Protein AF-A0A965T2B6-F1 (afdb_monomer_lite)

Foldseek 3Di:
DVVVVVVVVQVVCCVVPVQWPDWDWDDDPDGDIDIDTDGADFAAWEDEPNFIFGAHLQLDTRGDDPVCVPDPVHQQGAYEYDDCRSNCVNVVVVLCVVDVVVNSQWRYWYCPPVAWIWTAGPLQEIETAASPPRSVLSVVCVVCVVVVVVPSQWNYWYSRDDPDIDTDGDDPVVVVVVVVVD

pLDDT: mean 90.04, std 10.7, range [40.22, 98.56]

Structure (mmCIF, N/CA/C/O backbone):
data_AF-A0A965T2B6-F1
#
_entry.id   AF-A0A965T2B6-F1
#
loop_
_atom_site.group_PDB
_atom_site.id
_atom_site.type_symbol
_atom_site.label_atom_id
_atom_site.label_alt_id
_atom_site.label_comp_id
_atom_site.label_asym_id
_atom_site.label_entity_id
_atom_site.label_seq_id
_atom_site.pdbx_PDB_ins_code
_atom_site.Cartn_x
_atom_site.Cartn_y
_atom_site.Cartn_z
_atom_site.occupancy
_atom_site.B_iso_or_equiv
_atom_site.auth_seq_id
_atom_site.auth_comp_id
_atom_site.auth_asym_id
_atom_site.auth_atom_id
_atom_site.pdbx_PDB_model_num
ATOM 1 N N . GLU A 1 1 ? 20.726 5.515 -39.631 1.00 68.94 1 GLU A N 1
ATOM 2 C CA . GLU A 1 1 ? 20.355 4.085 -39.602 1.00 68.94 1 GLU A CA 1
ATOM 3 C C . GLU A 1 1 ? 20.656 3.437 -38.248 1.00 68.94 1 GLU A C 1
ATOM 5 O O . GLU A 1 1 ? 19.710 3.162 -37.530 1.00 68.94 1 GLU A O 1
ATOM 10 N N . PHE A 1 2 ? 21.922 3.337 -37.811 1.00 74.62 2 PHE A N 1
ATOM 11 C CA . PHE A 1 2 ? 22.303 2.710 -36.526 1.00 74.62 2 PHE A CA 1
ATOM 12 C C . PHE A 1 2 ? 21.542 3.231 -35.287 1.00 74.62 2 PHE A C 1
ATOM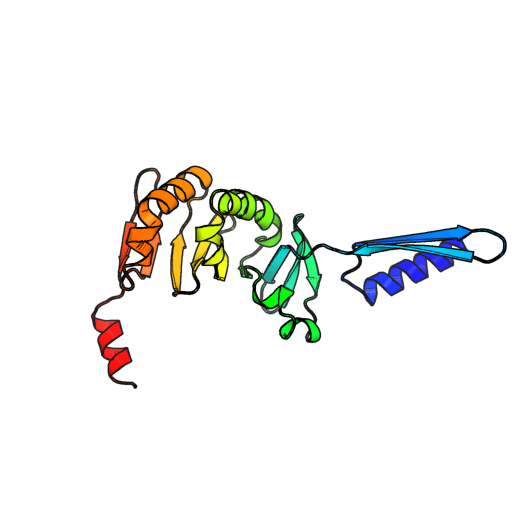 14 O O . PHE A 1 2 ? 20.913 2.445 -34.590 1.00 74.62 2 PHE A O 1
ATOM 21 N N . ILE A 1 3 ? 21.527 4.550 -35.038 1.00 74.44 3 ILE A N 1
ATOM 22 C CA . ILE A 1 3 ? 20.830 5.137 -33.869 1.00 74.44 3 ILE A CA 1
ATOM 23 C C . ILE A 1 3 ? 19.320 4.843 -33.901 1.00 74.44 3 ILE A C 1
ATOM 25 O O . ILE A 1 3 ? 18.720 4.560 -32.868 1.00 74.44 3 ILE A O 1
ATOM 29 N N . SER A 1 4 ? 18.711 4.869 -35.091 1.00 77.81 4 SER A N 1
ATOM 30 C CA . SER A 1 4 ? 17.287 4.558 -35.259 1.00 77.81 4 SER A CA 1
ATOM 31 C C . SER A 1 4 ? 17.002 3.084 -34.972 1.00 77.81 4 SER A C 1
ATOM 33 O O . SER A 1 4 ? 16.017 2.778 -34.310 1.00 77.81 4 SER A O 1
ATOM 35 N N . ASN A 1 5 ? 17.880 2.183 -35.421 1.00 86.50 5 ASN A N 1
ATOM 36 C CA . ASN A 1 5 ? 17.748 0.747 -35.181 1.00 86.50 5 ASN A CA 1
ATOM 37 C C . ASN A 1 5 ? 17.912 0.414 -33.690 1.00 86.50 5 ASN A C 1
ATOM 39 O O . ASN A 1 5 ? 17.144 -0.381 -33.160 1.00 86.50 5 ASN A O 1
ATOM 43 N N . ILE A 1 6 ? 18.857 1.063 -32.997 1.00 86.94 6 ILE A N 1
ATOM 44 C CA . ILE A 1 6 ? 19.045 0.908 -31.546 1.00 86.94 6 ILE A CA 1
ATOM 45 C C . ILE A 1 6 ? 17.832 1.407 -30.766 1.00 86.94 6 ILE A C 1
ATOM 47 O O . ILE A 1 6 ? 17.384 0.733 -29.844 1.00 86.94 6 ILE A O 1
ATOM 51 N N . LYS A 1 7 ? 17.273 2.563 -31.139 1.00 87.50 7 LYS A N 1
ATOM 52 C CA . LYS A 1 7 ? 16.068 3.076 -30.485 1.00 87.50 7 LYS A CA 1
ATOM 53 C C . LYS A 1 7 ? 14.896 2.100 -30.633 1.00 87.50 7 LYS A C 1
ATOM 55 O O . LYS A 1 7 ? 14.273 1.766 -29.633 1.00 87.50 7 LYS A O 1
ATOM 60 N N . ASN A 1 8 ? 14.657 1.596 -31.845 1.00 89.81 8 ASN A N 1
ATOM 61 C CA . ASN A 1 8 ? 13.603 0.610 -32.091 1.00 89.81 8 ASN A CA 1
ATOM 62 C C . ASN A 1 8 ? 13.816 -0.669 -31.265 1.00 89.81 8 ASN A C 1
ATOM 64 O O . ASN A 1 8 ? 12.873 -1.170 -30.665 1.00 89.81 8 ASN A O 1
ATOM 68 N N . LEU A 1 9 ? 15.058 -1.160 -31.177 1.00 88.69 9 LEU A N 1
ATOM 69 C CA . LEU A 1 9 ? 15.401 -2.318 -30.349 1.00 88.69 9 LEU A CA 1
ATOM 70 C C . LEU A 1 9 ? 15.100 -2.073 -28.863 1.00 88.69 9 LEU A C 1
ATOM 72 O O . LEU A 1 9 ? 14.521 -2.935 -28.208 1.00 88.69 9 LEU A O 1
ATOM 76 N N . ILE A 1 10 ? 15.469 -0.903 -28.333 1.00 89.62 10 ILE A N 1
ATOM 77 C CA . ILE A 1 10 ? 15.178 -0.525 -26.943 1.00 89.62 10 ILE A CA 1
ATOM 78 C C . ILE A 1 10 ? 13.665 -0.495 -26.700 1.00 89.62 10 ILE A C 1
ATOM 80 O O . ILE A 1 10 ? 13.201 -1.052 -25.704 1.00 89.62 10 ILE A O 1
ATOM 84 N N . ASP A 1 11 ? 12.895 0.108 -27.607 1.00 89.00 11 ASP A N 1
ATOM 85 C CA . ASP A 1 11 ? 11.437 0.189 -27.491 1.00 89.00 11 ASP A CA 1
ATOM 86 C C . ASP A 1 11 ? 10.797 -1.216 -27.522 1.00 89.00 11 ASP A C 1
ATOM 88 O O . ASP A 1 11 ? 9.946 -1.531 -26.688 1.00 89.00 11 ASP A O 1
ATOM 92 N N . GLU A 1 12 ? 11.257 -2.107 -28.406 1.00 90.00 12 GLU A N 1
ATOM 93 C CA . GLU A 1 12 ? 10.813 -3.507 -28.447 1.00 90.00 12 GLU A CA 1
ATOM 94 C C . GLU A 1 12 ? 11.160 -4.282 -27.168 1.00 90.00 12 GLU A C 1
ATOM 96 O O . GLU A 1 12 ? 10.339 -5.058 -26.669 1.00 90.00 12 GLU A O 1
ATOM 101 N N . MET A 1 13 ? 12.365 -4.083 -26.623 1.00 88.44 13 MET A N 1
ATOM 102 C CA . MET A 1 13 ? 12.786 -4.718 -25.374 1.00 88.44 13 MET A CA 1
ATOM 103 C C . MET A 1 13 ? 11.925 -4.258 -24.201 1.00 88.44 13 MET A C 1
ATOM 105 O O . MET A 1 13 ? 11.479 -5.104 -23.434 1.00 88.44 13 MET A O 1
ATOM 109 N N . LYS A 1 14 ? 11.620 -2.960 -24.093 1.00 86.00 14 LYS A N 1
ATOM 110 C CA . LYS A 1 14 ? 10.749 -2.425 -23.032 1.00 86.00 14 LYS A CA 1
ATOM 111 C C . LYS A 1 14 ? 9.328 -2.981 -23.088 1.00 86.00 14 LYS A C 1
ATOM 113 O O . LYS A 1 14 ? 8.713 -3.193 -22.049 1.00 86.00 14 LYS A O 1
ATOM 118 N N . ILE A 1 15 ? 8.810 -3.254 -24.287 1.00 85.31 15 ILE A N 1
ATOM 119 C CA . ILE A 1 15 ? 7.495 -3.890 -24.455 1.00 85.31 15 ILE A CA 1
ATOM 120 C C . ILE A 1 15 ? 7.525 -5.349 -23.979 1.00 85.31 15 ILE A C 1
ATOM 122 O O . ILE A 1 15 ? 6.574 -5.809 -23.350 1.00 85.31 15 ILE A O 1
ATOM 126 N N . LYS A 1 16 ? 8.601 -6.086 -24.283 1.00 86.50 16 LYS A N 1
ATOM 127 C CA . LYS A 1 16 ? 8.735 -7.509 -23.926 1.00 86.50 16 LYS A CA 1
ATOM 128 C C . LYS A 1 16 ? 9.151 -7.735 -22.471 1.00 86.50 16 LYS A C 1
ATOM 130 O O . LYS A 1 16 ? 8.806 -8.764 -21.904 1.00 86.50 16 LYS A O 1
ATOM 135 N N . LEU A 1 17 ? 9.899 -6.800 -21.894 1.00 88.19 17 LEU A N 1
ATOM 136 C CA . LEU A 1 17 ? 10.506 -6.878 -20.567 1.00 88.19 17 LEU A CA 1
ATOM 137 C C . LEU A 1 17 ? 10.092 -5.636 -19.763 1.00 88.19 17 LEU A C 1
ATOM 139 O O . LEU A 1 17 ? 10.879 -4.703 -19.605 1.00 88.19 17 LEU A O 1
ATOM 143 N N . PRO A 1 18 ? 8.843 -5.583 -19.273 1.00 85.75 18 PRO A N 1
ATOM 144 C CA . PRO A 1 18 ? 8.300 -4.374 -18.658 1.00 85.75 18 PRO A CA 1
ATOM 145 C C . PRO A 1 18 ? 8.914 -4.037 -17.288 1.00 85.75 18 PRO A C 1
ATOM 147 O O . PRO A 1 18 ? 8.666 -2.960 -16.756 1.00 85.75 18 PRO A O 1
ATOM 150 N N . TRP A 1 19 ? 9.713 -4.942 -16.716 1.00 87.31 19 TRP A N 1
ATOM 151 C CA . TRP A 1 19 ? 10.511 -4.723 -15.506 1.00 87.31 19 TRP A CA 1
ATOM 152 C C . TRP A 1 19 ? 11.766 -3.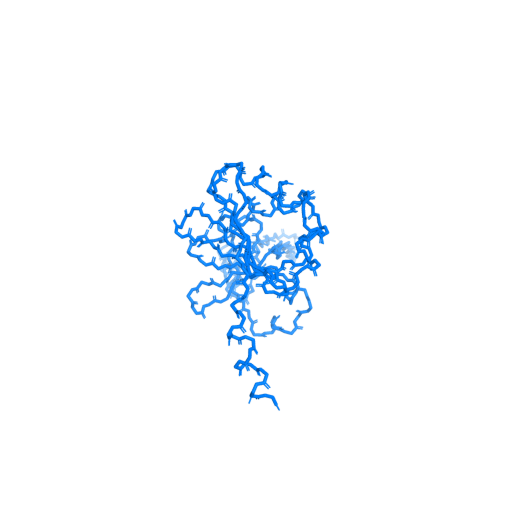866 -15.755 1.00 87.31 19 TRP A C 1
ATOM 154 O O . TRP A 1 19 ? 12.435 -3.468 -14.805 1.00 87.31 19 TRP A O 1
ATOM 164 N N . LEU A 1 20 ? 12.072 -3.544 -17.017 1.00 90.75 20 LEU A N 1
ATOM 165 C CA . LEU A 1 20 ? 13.185 -2.680 -17.396 1.00 90.75 20 LEU A CA 1
ATOM 166 C C . LEU A 1 20 ? 12.842 -1.198 -17.245 1.00 90.75 20 LEU A C 1
ATOM 168 O O . LEU A 1 20 ? 12.033 -0.661 -18.005 1.00 90.75 20 LEU A O 1
ATOM 172 N N . ASP A 1 21 ? 13.542 -0.513 -16.344 1.00 89.12 21 ASP A N 1
ATOM 173 C CA . ASP A 1 21 ? 13.453 0.941 -16.210 1.00 89.12 21 ASP A CA 1
ATOM 174 C C . ASP A 1 21 ? 14.250 1.625 -17.332 1.00 89.12 21 ASP A C 1
ATOM 176 O O . ASP A 1 21 ? 13.728 2.412 -18.142 1.00 89.12 21 ASP A O 1
ATOM 180 N N . LYS A 1 22 ? 15.521 1.238 -17.483 1.00 90.19 22 LYS A N 1
ATOM 181 C CA . LYS A 1 22 ? 16.442 1.887 -18.417 1.00 90.19 22 LYS A CA 1
ATOM 182 C C . LYS A 1 22 ? 17.308 0.885 -19.161 1.00 90.19 22 LYS A C 1
ATOM 184 O O . LYS A 1 22 ? 17.835 -0.065 -18.598 1.00 90.19 22 LYS A O 1
ATOM 189 N N . ILE A 1 23 ? 17.476 1.143 -20.454 1.00 92.62 23 ILE A N 1
ATOM 190 C CA . ILE A 1 23 ? 18.355 0.381 -21.337 1.00 92.62 23 ILE A CA 1
ATOM 191 C C . ILE A 1 23 ? 19.253 1.391 -22.037 1.00 92.62 23 ILE A C 1
ATOM 193 O O . ILE A 1 23 ? 18.761 2.317 -22.687 1.00 92.62 23 ILE A O 1
ATOM 197 N N . THR A 1 24 ? 20.562 1.220 -21.906 1.00 91.00 24 THR A N 1
ATOM 198 C CA . THR A 1 24 ? 21.556 2.037 -22.597 1.00 91.00 24 THR A CA 1
ATOM 199 C C . THR A 1 24 ? 22.393 1.127 -23.475 1.00 91.00 24 THR A C 1
ATOM 201 O O . THR A 1 24 ? 23.084 0.249 -22.973 1.00 91.00 24 THR A O 1
ATOM 204 N N . ILE A 1 25 ? 22.337 1.341 -24.789 1.00 90.69 25 ILE A N 1
ATOM 205 C CA . ILE A 1 25 ? 23.153 0.593 -25.747 1.00 90.69 25 ILE A CA 1
ATOM 206 C C . ILE A 1 25 ? 24.211 1.530 -26.320 1.00 90.69 25 ILE A C 1
ATOM 208 O O . ILE A 1 25 ? 23.885 2.550 -26.933 1.00 90.69 25 ILE A O 1
ATOM 212 N N . LYS A 1 26 ? 25.481 1.182 -26.122 1.00 89.38 26 LYS A N 1
ATOM 213 C CA . LYS A 1 26 ? 26.644 1.899 -26.651 1.00 89.38 26 LYS A CA 1
ATOM 214 C C . LYS A 1 26 ? 27.373 0.999 -27.636 1.00 89.38 26 LYS A C 1
ATOM 216 O O . LYS A 1 26 ? 27.392 -0.217 -27.487 1.00 89.38 26 LYS A O 1
ATOM 221 N N . ARG A 1 27 ? 27.977 1.596 -28.660 1.00 88.56 27 ARG A N 1
ATOM 222 C CA . ARG A 1 27 ? 28.847 0.870 -29.586 1.00 88.56 27 ARG A CA 1
ATOM 223 C C . ARG A 1 27 ? 30.297 1.081 -29.186 1.00 88.56 27 ARG A C 1
ATOM 225 O O . ARG A 1 27 ? 30.761 2.220 -29.187 1.00 88.56 27 ARG A O 1
ATOM 232 N N . THR A 1 28 ? 30.998 -0.017 -28.949 1.00 92.00 28 THR A N 1
ATOM 233 C CA . THR A 1 28 ? 32.440 -0.052 -28.725 1.00 92.00 28 THR A CA 1
ATOM 234 C C . THR A 1 28 ? 33.113 -0.681 -29.940 1.00 92.00 28 THR A C 1
ATOM 236 O O . THR A 1 28 ? 32.713 -1.728 -30.440 1.00 92.00 28 THR A O 1
ATOM 239 N N . MET A 1 29 ? 34.105 0.012 -30.4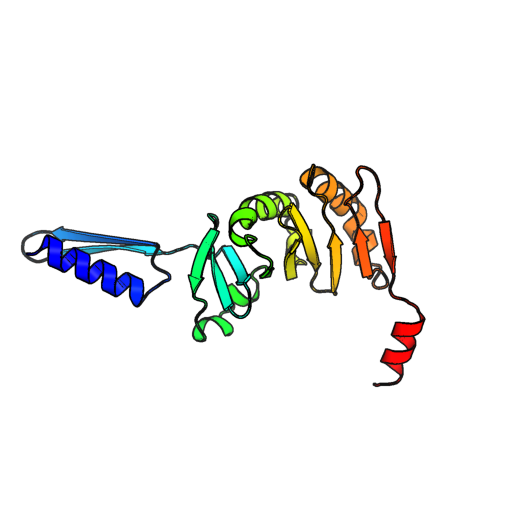94 1.00 88.44 29 MET A N 1
ATOM 240 C CA . MET A 1 29 ? 34.742 -0.404 -31.743 1.00 88.44 29 MET A CA 1
ATOM 241 C C . MET A 1 29 ? 35.686 -1.604 -31.531 1.00 88.44 29 MET A C 1
ATOM 243 O O . MET A 1 29 ? 36.278 -1.725 -30.458 1.00 88.44 29 MET A O 1
ATOM 247 N N . PRO A 1 30 ? 35.895 -2.447 -32.560 1.00 84.00 30 PRO A N 1
ATOM 248 C CA . PRO A 1 30 ? 35.286 -2.345 -33.891 1.00 84.00 30 PRO A CA 1
ATOM 249 C C . PRO A 1 30 ? 33.818 -2.817 -33.953 1.00 84.00 30 PRO A C 1
ATOM 251 O O . PRO A 1 30 ? 33.006 -2.144 -34.593 1.00 84.00 30 PRO A O 1
ATOM 254 N N . ASP A 1 31 ? 33.448 -3.874 -33.221 1.00 85.81 31 ASP A N 1
ATOM 255 C CA . ASP A 1 31 ? 32.165 -4.580 -33.401 1.00 85.81 31 ASP A CA 1
ATOM 256 C C . ASP A 1 31 ? 31.522 -5.060 -32.080 1.00 85.81 31 ASP A C 1
ATOM 258 O O . ASP A 1 31 ? 30.944 -6.142 -32.010 1.00 85.81 31 ASP A O 1
ATOM 262 N N . ILE A 1 32 ? 31.624 -4.266 -31.011 1.00 88.94 32 ILE A N 1
ATOM 263 C CA . ILE A 1 32 ? 31.038 -4.566 -29.695 1.00 88.94 32 ILE A CA 1
ATOM 264 C C . ILE A 1 32 ? 29.834 -3.650 -29.444 1.00 88.94 32 ILE A C 1
ATOM 266 O O . ILE A 1 32 ? 29.860 -2.454 -29.746 1.00 88.94 32 ILE A O 1
ATOM 270 N N . LEU A 1 33 ? 28.766 -4.210 -28.877 1.00 89.50 33 LEU A N 1
ATOM 271 C CA . LEU A 1 33 ? 27.658 -3.449 -28.308 1.00 89.50 33 LEU A CA 1
ATOM 272 C C . LEU A 1 33 ? 27.648 -3.662 -26.798 1.00 89.50 33 LEU A C 1
ATOM 274 O O . LEU A 1 33 ? 27.419 -4.776 -26.335 1.00 89.50 33 LEU A O 1
ATOM 278 N N . ASP A 1 34 ? 27.871 -2.589 -26.053 1.00 90.81 34 ASP A N 1
ATOM 279 C CA . ASP A 1 34 ? 27.747 -2.587 -24.602 1.00 90.81 34 ASP A CA 1
ATOM 280 C C . ASP A 1 34 ? 26.301 -2.256 -24.240 1.00 90.81 34 ASP A C 1
ATOM 282 O O . ASP A 1 34 ? 25.779 -1.205 -24.625 1.00 90.81 34 ASP A O 1
ATOM 286 N N . VAL A 1 35 ? 25.648 -3.167 -23.523 1.00 90.88 35 VAL A N 1
ATOM 287 C CA . VAL A 1 35 ? 24.259 -3.026 -23.082 1.00 90.88 35 VAL A CA 1
ATOM 288 C C . VAL A 1 35 ? 24.252 -2.906 -21.564 1.00 90.88 35 VAL A C 1
ATOM 290 O O . VAL A 1 35 ? 24.559 -3.860 -20.855 1.00 90.88 35 VAL A O 1
ATOM 293 N N . GLU A 1 36 ? 23.906 -1.722 -21.071 1.00 92.81 36 GLU A N 1
ATOM 294 C CA . GLU A 1 36 ? 23.676 -1.447 -19.653 1.00 92.81 36 GLU A CA 1
ATOM 295 C C . GLU A 1 36 ? 22.167 -1.453 -19.396 1.00 92.81 36 GLU A C 1
ATOM 297 O O . GLU A 1 36 ? 21.403 -0.805 -20.121 1.00 92.81 36 GLU A O 1
ATOM 302 N N . ILE A 1 37 ? 21.744 -2.188 -18.371 1.00 92.44 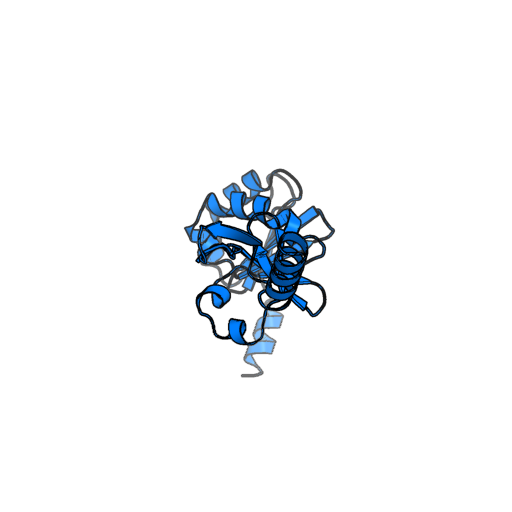37 ILE A N 1
ATOM 303 C CA . ILE A 1 37 ? 20.341 -2.381 -18.016 1.00 92.44 37 ILE A CA 1
ATOM 304 C C . ILE A 1 37 ? 20.139 -1.977 -16.555 1.00 92.44 37 ILE A C 1
ATOM 306 O O . ILE A 1 37 ? 20.910 -2.391 -15.692 1.00 92.44 37 ILE A O 1
ATOM 310 N N . GLU A 1 38 ? 19.103 -1.185 -16.291 1.00 92.25 38 GLU A N 1
ATOM 311 C CA . GLU A 1 38 ? 18.618 -0.867 -14.947 1.00 92.25 38 GLU A CA 1
ATOM 312 C C . GLU A 1 38 ? 17.171 -1.371 -14.825 1.00 92.25 38 GLU A C 1
ATOM 314 O O . GLU A 1 38 ? 16.332 -1.114 -15.698 1.00 92.25 38 GLU A O 1
ATOM 319 N N . GLU A 1 39 ? 16.899 -2.124 -13.763 1.00 91.56 39 GLU A N 1
ATOM 320 C CA . GLU A 1 39 ? 15.596 -2.730 -13.478 1.00 91.56 39 GLU A CA 1
ATOM 321 C C . GLU A 1 39 ? 14.809 -1.874 -12.486 1.00 91.56 39 GLU A C 1
ATOM 323 O O . GLU A 1 39 ? 15.390 -1.193 -11.638 1.00 91.56 39 GLU A O 1
ATOM 328 N N . TYR A 1 40 ? 13.481 -1.940 -12.557 1.00 92.38 40 TYR A N 1
ATOM 329 C CA . TYR A 1 40 ? 12.649 -1.410 -11.485 1.00 92.38 40 TYR A CA 1
ATOM 330 C C . TYR A 1 40 ? 12.849 -2.224 -10.209 1.00 92.38 40 TYR A C 1
ATOM 332 O O . TYR A 1 40 ? 12.724 -3.444 -10.230 1.00 92.38 40 TYR A O 1
ATOM 340 N N . GLU A 1 41 ? 13.076 -1.542 -9.087 1.00 92.62 41 GLU A N 1
ATOM 341 C CA . GLU A 1 41 ? 13.101 -2.169 -7.765 1.00 92.62 41 GLU A CA 1
ATOM 342 C C . GLU A 1 41 ? 11.666 -2.347 -7.241 1.00 92.62 41 GLU A C 1
ATOM 344 O O . GLU A 1 41 ? 10.982 -1.348 -6.974 1.00 92.62 41 GLU A O 1
ATOM 349 N N . PRO A 1 42 ? 11.185 -3.591 -7.062 1.00 93.19 42 PRO A N 1
ATOM 350 C CA . PRO A 1 42 ? 9.849 -3.844 -6.544 1.00 93.19 42 PRO A CA 1
ATOM 351 C C . PRO A 1 42 ? 9.665 -3.281 -5.132 1.00 93.19 42 PRO A C 1
ATOM 353 O O . PRO A 1 42 ? 10.449 -3.539 -4.220 1.00 93.19 42 PRO A O 1
ATOM 356 N N . PHE A 1 43 ? 8.589 -2.526 -4.937 1.00 94.50 43 PHE A N 1
ATOM 357 C CA . PHE A 1 43 ? 8.311 -1.820 -3.688 1.00 94.50 43 PHE A CA 1
ATOM 358 C C . PHE A 1 43 ? 7.010 -2.275 -3.029 1.00 94.50 43 PHE A C 1
ATOM 360 O O . PHE A 1 43 ? 6.950 -2.466 -1.814 1.00 94.50 43 PHE A O 1
ATOM 367 N N . ALA A 1 44 ? 5.957 -2.458 -3.824 1.00 96.81 44 ALA A N 1
ATOM 368 C CA . ALA A 1 44 ? 4.674 -2.973 -3.364 1.00 96.81 44 ALA A CA 1
ATOM 369 C C . ALA A 1 44 ? 3.880 -3.577 -4.527 1.00 96.81 44 ALA A C 1
ATOM 371 O O . ALA A 1 44 ? 4.215 -3.389 -5.697 1.00 96.81 44 ALA A O 1
ATOM 372 N N . ILE A 1 45 ? 2.776 -4.246 -4.203 1.00 97.25 45 ILE A N 1
ATOM 373 C CA . ILE A 1 45 ? 1.773 -4.643 -5.192 1.00 97.25 45 ILE A CA 1
ATOM 374 C C . ILE A 1 45 ? 0.636 -3.633 -5.159 1.00 97.25 45 ILE A C 1
ATOM 376 O O . ILE A 1 45 ? 0.145 -3.318 -4.085 1.00 97.25 45 ILE A O 1
ATOM 380 N N . TRP A 1 46 ? 0.161 -3.153 -6.303 1.00 97.94 46 TRP A N 1
ATOM 381 C CA . TRP A 1 46 ? -1.016 -2.295 -6.391 1.00 97.94 46 TRP A CA 1
ATOM 382 C C . TRP A 1 46 ? -2.149 -2.982 -7.151 1.00 97.94 46 TRP A C 1
ATOM 384 O O . TRP A 1 46 ? -1.986 -3.409 -8.294 1.00 97.94 46 TRP A O 1
ATOM 394 N N . LEU A 1 47 ? -3.309 -3.068 -6.503 1.00 96.62 47 LEU A N 1
ATOM 395 C CA . LEU A 1 47 ? -4.567 -3.512 -7.085 1.00 96.62 47 LEU A CA 1
ATOM 396 C C . LEU A 1 47 ? -5.378 -2.292 -7.514 1.00 96.62 47 LEU A C 1
ATOM 398 O O . LEU A 1 47 ? -5.828 -1.492 -6.683 1.00 96.62 47 LEU A O 1
ATOM 402 N N . SER A 1 48 ? -5.574 -2.167 -8.820 1.00 94.00 48 SER A N 1
ATOM 403 C CA . SER A 1 48 ? -6.381 -1.117 -9.427 1.00 94.00 48 SER A CA 1
ATOM 404 C C . SER A 1 48 ? -7.425 -1.761 -10.318 1.00 94.00 48 SER A C 1
ATOM 406 O O . SER A 1 48 ? -7.076 -2.406 -11.305 1.00 94.00 48 SER A O 1
ATOM 408 N N . GLU A 1 49 ? -8.698 -1.553 -9.976 1.00 88.00 49 GLU A N 1
ATOM 409 C CA . GLU A 1 49 ? -9.827 -2.228 -10.629 1.00 88.00 49 GLU A CA 1
ATOM 410 C C . GLU A 1 49 ? -9.634 -3.751 -10.540 1.00 88.00 49 GLU A C 1
ATOM 412 O O . GLU A 1 49 ? -9.512 -4.271 -9.431 1.00 88.00 49 GLU A O 1
ATOM 417 N N . ASP A 1 50 ? -9.529 -4.435 -11.678 1.00 88.50 50 ASP A N 1
ATOM 418 C CA . ASP A 1 50 ? -9.323 -5.884 -11.767 1.00 88.50 50 ASP A CA 1
ATOM 419 C C . ASP A 1 50 ? -7.889 -6.248 -12.196 1.00 88.50 50 ASP A C 1
ATOM 421 O O . ASP A 1 50 ? -7.632 -7.349 -12.682 1.00 88.50 50 ASP A O 1
ATOM 425 N N . LYS A 1 51 ? -6.940 -5.310 -12.063 1.00 93.00 51 LYS A N 1
ATOM 426 C CA . LYS A 1 51 ? -5.542 -5.490 -12.473 1.00 93.00 51 LYS A CA 1
ATOM 427 C C . LYS A 1 51 ? -4.579 -5.357 -11.301 1.00 93.00 51 LYS A C 1
ATOM 429 O O . LYS A 1 51 ? -4.785 -4.561 -10.382 1.00 93.00 51 LYS A O 1
ATOM 434 N N . LYS A 1 52 ? -3.491 -6.119 -11.388 1.00 94.38 52 LYS A N 1
ATOM 435 C CA . LYS A 1 52 ? -2.383 -6.142 -10.436 1.00 94.38 52 LYS A CA 1
ATOM 436 C C . LYS A 1 52 ? -1.137 -5.570 -11.102 1.00 94.38 52 LYS A C 1
ATOM 438 O O . LYS A 1 52 ? -0.826 -5.895 -12.247 1.00 94.38 52 LYS A O 1
ATOM 443 N N . PHE A 1 53 ? -0.433 -4.723 -10.369 1.00 96.00 53 PHE A N 1
ATOM 444 C CA . PHE A 1 53 ? 0.826 -4.125 -10.791 1.00 96.00 53 PHE A CA 1
ATOM 445 C C . PHE A 1 53 ? 1.851 -4.300 -9.680 1.00 96.00 53 PHE A C 1
ATOM 447 O O . PHE A 1 53 ? 1.509 -4.174 -8.505 1.00 96.00 53 PHE A O 1
ATOM 454 N N . ILE A 1 54 ? 3.100 -4.558 -10.041 1.00 95.75 54 ILE A N 1
ATOM 455 C CA . ILE A 1 54 ? 4.225 -4.229 -9.169 1.00 95.75 54 ILE A CA 1
ATOM 456 C C . ILE A 1 54 ? 4.413 -2.721 -9.287 1.00 95.75 54 ILE A C 1
ATOM 458 O O . ILE A 1 54 ? 4.266 -2.156 -10.372 1.00 95.75 54 ILE A O 1
ATOM 462 N N . ILE A 1 55 ? 4.697 -2.059 -8.176 1.00 96.69 55 ILE A N 1
ATOM 463 C CA . ILE A 1 55 ? 5.097 -0.658 -8.197 1.00 96.69 55 ILE A CA 1
ATOM 464 C C . ILE A 1 55 ? 6.487 -0.505 -7.614 1.00 96.69 55 ILE A C 1
ATOM 466 O O . ILE A 1 55 ? 6.858 -1.279 -6.732 1.00 96.69 55 ILE A O 1
ATOM 470 N N . ASP A 1 56 ? 7.221 0.496 -8.081 1.00 95.38 56 ASP A N 1
ATOM 471 C CA . ASP A 1 56 ? 8.467 0.934 -7.457 1.00 95.38 56 ASP A CA 1
ATOM 472 C C . ASP A 1 56 ? 8.213 2.028 -6.398 1.00 95.38 56 ASP A C 1
ATOM 474 O O . ASP A 1 56 ? 7.076 2.440 -6.132 1.00 95.38 56 ASP A O 1
ATOM 478 N N . LYS A 1 57 ? 9.292 2.519 -5.778 1.00 94.31 57 LYS A N 1
ATOM 479 C CA . LYS A 1 57 ? 9.248 3.568 -4.742 1.00 94.31 57 LYS A CA 1
ATOM 480 C C . LYS A 1 57 ? 8.711 4.916 -5.233 1.00 94.31 57 LYS A C 1
ATOM 482 O O . LYS A 1 57 ? 8.326 5.744 -4.407 1.00 94.31 57 LYS A O 1
ATOM 487 N N . ASP A 1 58 ? 8.751 5.164 -6.539 1.00 94.38 58 ASP A N 1
ATOM 488 C CA . ASP A 1 58 ? 8.326 6.417 -7.161 1.00 94.38 58 ASP A CA 1
ATOM 489 C C . ASP A 1 58 ? 6.914 6.295 -7.768 1.00 94.38 58 ASP A C 1
ATOM 491 O O . ASP A 1 58 ? 6.340 7.281 -8.228 1.00 94.38 58 ASP A O 1
ATOM 495 N N . GLY A 1 59 ? 6.298 5.111 -7.659 1.00 95.50 59 GLY A N 1
ATOM 496 C CA . GLY A 1 59 ? 4.921 4.836 -8.053 1.00 95.50 59 GLY A CA 1
ATOM 497 C C . GLY A 1 59 ? 4.764 4.427 -9.517 1.00 95.50 59 GLY A C 1
ATOM 498 O O . GLY A 1 59 ? 3.620 4.367 -9.994 1.00 95.50 59 GLY A O 1
ATOM 499 N N . ASN A 1 60 ? 5.870 4.143 -10.217 1.00 95.06 60 ASN A N 1
ATOM 500 C CA . ASN A 1 60 ? 5.852 3.570 -11.561 1.00 95.06 60 ASN A CA 1
ATOM 501 C C . ASN A 1 60 ? 5.217 2.181 -11.516 1.00 95.06 60 ASN A C 1
ATOM 503 O O . ASN A 1 60 ? 5.305 1.485 -10.509 1.00 95.06 60 ASN A O 1
ATOM 507 N N . GLN A 1 61 ? 4.526 1.800 -12.587 1.00 94.75 61 GLN A N 1
ATOM 508 C CA . GLN A 1 61 ? 3.725 0.578 -12.635 1.00 94.75 61 GLN A CA 1
ATOM 509 C C . GLN A 1 61 ? 4.357 -0.416 -13.598 1.00 94.75 61 GLN A C 1
ATOM 511 O O . GLN A 1 61 ? 4.467 -0.138 -14.791 1.00 94.75 61 GLN A O 1
ATOM 516 N N . ILE A 1 62 ? 4.681 -1.596 -13.087 1.00 93.38 62 ILE A N 1
ATOM 517 C CA . ILE A 1 62 ? 5.094 -2.751 -13.872 1.00 93.38 62 ILE A CA 1
ATOM 518 C C . ILE A 1 62 ? 3.919 -3.742 -13.883 1.00 93.38 62 ILE A C 1
ATOM 520 O O . ILE A 1 62 ? 3.439 -4.127 -12.812 1.00 93.38 62 ILE A O 1
ATOM 524 N N . PRO A 1 63 ? 3.400 -4.148 -15.056 1.00 91.44 63 PRO A N 1
ATOM 525 C CA . PRO A 1 63 ? 2.388 -5.194 -15.159 1.00 91.44 63 PRO A CA 1
ATOM 526 C C . PRO A 1 63 ? 2.789 -6.444 -14.373 1.00 91.44 63 PRO A C 1
ATOM 528 O O . PRO A 1 63 ? 3.902 -6.947 -14.519 1.00 91.44 63 PRO A O 1
ATOM 531 N N . PHE A 1 64 ? 1.878 -6.947 -13.542 1.00 90.69 64 PHE A N 1
ATOM 532 C CA . PHE A 1 64 ? 2.107 -8.193 -12.823 1.00 90.69 64 PHE A CA 1
ATOM 533 C C . PHE A 1 64 ? 1.851 -9.375 -13.766 1.00 90.69 64 PHE A C 1
ATOM 535 O O . PHE A 1 64 ? 0.739 -9.526 -14.269 1.00 90.69 64 PHE A O 1
ATOM 542 N N . LEU A 1 65 ? 2.878 -10.184 -14.026 1.00 88.44 65 LEU A N 1
ATOM 543 C CA . LEU A 1 65 ? 2.797 -11.359 -14.896 1.00 88.44 65 LEU A CA 1
ATOM 544 C C . LEU A 1 65 ? 2.430 -12.613 -14.088 1.00 88.44 65 LEU A C 1
ATOM 546 O O . LEU A 1 65 ? 2.781 -12.716 -12.915 1.00 88.44 65 LEU A O 1
ATOM 550 N N . ASP A 1 66 ? 1.771 -13.593 -14.711 1.00 86.12 66 ASP A N 1
ATOM 551 C CA . ASP A 1 66 ? 1.315 -14.818 -14.025 1.00 86.12 66 ASP A CA 1
ATOM 552 C C . ASP A 1 66 ? 2.466 -15.603 -13.367 1.00 86.12 66 ASP A C 1
ATOM 554 O O . ASP A 1 66 ? 2.306 -16.191 -12.296 1.00 86.12 66 ASP A O 1
ATOM 558 N N . GLU A 1 67 ? 3.659 -15.572 -13.967 1.00 84.06 67 GLU A N 1
ATOM 559 C CA . GLU A 1 67 ? 4.879 -16.183 -13.420 1.00 84.06 67 GLU A CA 1
ATOM 560 C C . GLU A 1 67 ? 5.294 -15.602 -12.055 1.00 84.06 67 GLU A C 1
ATOM 562 O O . GLU A 1 67 ? 5.909 -16.295 -11.240 1.00 84.06 67 GLU A O 1
ATOM 567 N N . TYR A 1 68 ? 4.899 -14.362 -11.756 1.00 85.94 68 TYR A N 1
ATOM 568 C CA . TYR A 1 68 ? 5.203 -13.689 -10.496 1.00 85.94 68 TYR A CA 1
ATOM 569 C C . TYR A 1 68 ? 4.333 -14.176 -9.332 1.00 85.94 68 TYR A C 1
ATOM 571 O O . TYR A 1 68 ? 4.733 -14.015 -8.179 1.00 85.94 68 TYR A O 1
ATOM 579 N N . GLU A 1 69 ? 3.189 -14.830 -9.577 1.00 84.88 69 GLU A N 1
ATOM 580 C CA . GLU A 1 69 ? 2.307 -15.322 -8.501 1.00 84.88 69 GLU A CA 1
ATOM 581 C C . GLU A 1 69 ? 3.006 -16.325 -7.569 1.00 84.88 69 GLU A C 1
ATOM 583 O O . GLU A 1 69 ? 2.707 -16.413 -6.375 1.00 84.88 69 GLU A O 1
ATOM 588 N N . GLN A 1 70 ? 3.967 -17.092 -8.092 1.00 84.50 70 GLN A N 1
ATOM 589 C CA . GLN A 1 70 ? 4.678 -18.095 -7.300 1.00 84.50 70 GLN A CA 1
ATOM 590 C C . GLN A 1 70 ? 5.930 -17.551 -6.601 1.00 84.50 70 GLN A C 1
ATOM 592 O O . GLN A 1 70 ? 6.390 -18.186 -5.644 1.00 84.50 70 GLN A O 1
ATOM 597 N N . SER A 1 71 ? 6.438 -16.383 -7.012 1.00 86.69 71 SER A N 1
ATOM 598 C CA . SER A 1 71 ? 7.660 -15.791 -6.462 1.00 86.69 71 SER A CA 1
ATOM 599 C C . SER A 1 71 ? 7.492 -15.415 -4.990 1.00 86.69 71 SER A C 1
ATOM 601 O O . SER A 1 71 ? 6.541 -14.738 -4.593 1.00 86.69 71 SER A O 1
ATOM 603 N N . GLN A 1 72 ? 8.447 -15.843 -4.164 1.00 85.62 72 GLN A N 1
ATOM 604 C CA . GLN A 1 72 ? 8.442 -15.536 -2.736 1.00 85.62 72 GLN A CA 1
ATOM 605 C C . GLN A 1 72 ? 8.676 -14.047 -2.454 1.00 85.62 72 GLN A C 1
ATOM 607 O O . GLN A 1 72 ? 8.188 -13.536 -1.448 1.00 85.62 72 GLN A O 1
ATOM 612 N N . GLU A 1 73 ? 9.379 -13.360 -3.355 1.00 85.75 73 GLU A N 1
ATOM 613 C CA . GLU A 1 73 ? 9.626 -11.921 -3.288 1.00 85.75 73 GLU A CA 1
ATOM 614 C C . GLU A 1 73 ? 8.308 -11.136 -3.260 1.00 85.75 73 GLU A C 1
ATOM 616 O O . GLU A 1 73 ? 8.081 -10.331 -2.359 1.00 85.75 73 GLU A O 1
ATOM 621 N N . PHE A 1 74 ? 7.392 -11.440 -4.184 1.00 88.38 74 PHE A N 1
ATOM 622 C CA . PHE A 1 74 ? 6.130 -10.710 -4.323 1.00 88.38 74 PHE A CA 1
ATOM 623 C C . PHE A 1 74 ? 5.059 -11.147 -3.320 1.00 88.38 74 PHE A C 1
ATOM 625 O O . PHE A 1 74 ? 4.195 -10.349 -2.962 1.00 88.38 74 PHE A O 1
ATOM 632 N N . LYS A 1 75 ? 5.116 -12.391 -2.826 1.00 85.75 75 LYS A N 1
ATOM 633 C CA . LYS A 1 75 ? 4.153 -12.920 -1.839 1.00 85.75 75 LYS A CA 1
ATOM 634 C C . LYS A 1 75 ? 4.133 -12.148 -0.523 1.00 85.75 75 LYS A C 1
ATOM 636 O O . LYS A 1 75 ? 3.091 -12.086 0.120 1.00 85.75 75 LYS A O 1
ATOM 641 N N . ASN A 1 76 ? 5.272 -11.585 -0.129 1.00 85.81 76 ASN A N 1
ATOM 642 C CA . ASN A 1 76 ? 5.422 -10.886 1.146 1.00 85.81 76 ASN A CA 1
ATOM 643 C C . ASN A 1 76 ? 5.254 -9.362 1.021 1.00 85.81 76 ASN A C 1
ATOM 645 O O . ASN A 1 76 ? 5.372 -8.653 2.019 1.00 85.81 76 ASN A O 1
ATOM 649 N N . MET A 1 77 ? 5.005 -8.843 -0.184 1.00 93.62 77 MET A N 1
ATOM 650 C CA . MET A 1 77 ? 4.825 -7.409 -0.393 1.00 93.62 77 MET A CA 1
ATOM 651 C C . MET A 1 77 ? 3.460 -6.938 0.098 1.00 93.62 77 MET A C 1
ATOM 653 O O . MET A 1 77 ? 2.441 -7.601 -0.094 1.00 93.62 77 MET A O 1
ATOM 657 N N . ILE A 1 78 ? 3.435 -5.735 0.676 1.00 96.50 78 ILE A N 1
ATOM 658 C CA . ILE A 1 78 ? 2.184 -5.084 1.062 1.00 96.50 78 ILE A CA 1
ATOM 659 C C . ILE A 1 78 ? 1.353 -4.833 -0.196 1.00 96.50 78 ILE A C 1
ATOM 661 O O . ILE A 1 78 ? 1.829 -4.269 -1.185 1.00 96.50 78 ILE A O 1
ATOM 665 N N . ILE A 1 79 ? 0.080 -5.213 -0.126 1.00 97.50 79 ILE A N 1
ATOM 666 C CA . ILE A 1 79 ? -0.880 -4.976 -1.198 1.00 97.50 79 ILE A CA 1
ATOM 667 C C . ILE A 1 79 ? -1.544 -3.612 -0.991 1.00 97.50 79 ILE A C 1
ATOM 669 O O . ILE A 1 79 ? -2.232 -3.373 0.000 1.00 97.50 79 ILE A O 1
ATOM 673 N N . LEU A 1 80 ? -1.379 -2.712 -1.945 1.00 98.38 80 LEU A N 1
ATOM 674 C CA . LEU A 1 80 ? -2.031 -1.416 -2.012 1.00 98.38 80 LEU A CA 1
ATOM 675 C C . LEU A 1 80 ? -3.305 -1.508 -2.844 1.00 98.38 80 LEU A C 1
ATOM 677 O O . LEU A 1 80 ? -3.364 -2.218 -3.843 1.00 98.38 80 LEU A O 1
ATOM 681 N N . SER A 1 81 ? -4.325 -0.747 -2.473 1.00 97.81 81 SER A N 1
ATOM 682 C CA . SER A 1 81 ? -5.573 -0.646 -3.235 1.00 97.81 81 SER A CA 1
ATOM 683 C C . SER A 1 81 ? -6.120 0.774 -3.198 1.00 97.81 81 SER A C 1
ATOM 685 O O . SER A 1 81 ? -5.744 1.569 -2.339 1.00 97.81 81 SER A O 1
ATOM 687 N N . GLY A 1 82 ? -6.994 1.098 -4.149 1.00 96.31 82 GLY A N 1
ATOM 688 C CA . GLY A 1 82 ? -7.591 2.425 -4.281 1.00 96.31 82 GLY A CA 1
ATOM 689 C C . GLY A 1 82 ? -6.919 3.278 -5.357 1.00 96.31 82 GLY A C 1
ATOM 690 O O . GLY A 1 82 ? -5.738 3.124 -5.681 1.00 96.31 82 GLY A O 1
ATOM 691 N N . LYS A 1 83 ? -7.703 4.185 -5.948 1.00 95.31 83 LYS A N 1
ATOM 692 C CA . LYS A 1 83 ? -7.269 5.033 -7.064 1.00 95.31 83 LYS A CA 1
ATOM 693 C C . LYS A 1 83 ? -6.150 5.978 -6.622 1.00 95.31 83 LYS A C 1
ATOM 695 O O . LYS A 1 83 ? -6.365 6.828 -5.768 1.00 95.31 83 LYS A O 1
ATOM 700 N N . GLY A 1 84 ? -4.974 5.862 -7.238 1.00 95.00 84 GLY A N 1
ATOM 701 C CA . GLY A 1 84 ? -3.805 6.687 -6.911 1.00 95.00 84 GLY A CA 1
ATOM 702 C C . GLY A 1 84 ? -3.030 6.231 -5.670 1.00 95.00 84 GLY A C 1
ATOM 703 O O . GLY A 1 84 ? -2.197 6.988 -5.173 1.00 95.00 84 GLY A O 1
ATOM 704 N N . ALA A 1 85 ? -3.280 5.019 -5.162 1.00 97.69 85 ALA A N 1
ATOM 705 C CA . ALA A 1 85 ? -2.531 4.471 -4.032 1.00 97.69 85 ALA A CA 1
ATOM 706 C C . ALA A 1 85 ? -1.033 4.314 -4.350 1.00 97.69 85 ALA A C 1
ATOM 708 O O . ALA A 1 85 ? -0.204 4.617 -3.498 1.00 97.69 85 ALA A O 1
ATOM 709 N N . ASN A 1 86 ? -0.684 3.933 -5.585 1.00 97.38 86 ASN A N 1
ATOM 710 C CA . ASN A 1 86 ? 0.702 3.826 -6.055 1.00 97.38 86 ASN A CA 1
ATOM 711 C C . ASN A 1 86 ? 1.487 5.138 -5.891 1.00 97.38 86 ASN A C 1
ATOM 713 O O . ASN A 1 86 ? 2.593 5.135 -5.366 1.00 97.38 86 ASN A O 1
ATOM 717 N N . GLN A 1 87 ? 0.875 6.269 -6.244 1.00 97.31 87 GLN A N 1
ATOM 718 C CA . GLN A 1 87 ? 1.499 7.594 -6.140 1.00 97.31 87 GLN A CA 1
ATOM 719 C C . GLN A 1 87 ? 1.674 8.065 -4.685 1.00 97.31 87 GLN A C 1
ATOM 721 O O . GLN A 1 87 ? 2.485 8.938 -4.396 1.00 97.31 87 GLN A O 1
ATOM 726 N N . ASN A 1 88 ? 0.914 7.484 -3.752 1.00 97.00 88 ASN A N 1
ATOM 727 C CA . ASN A 1 88 ? 0.961 7.809 -2.325 1.00 97.00 88 ASN A CA 1
ATOM 728 C C . ASN A 1 88 ? 1.692 6.736 -1.500 1.00 97.00 88 ASN A C 1
ATOM 730 O O . ASN A 1 88 ? 1.770 6.844 -0.277 1.00 97.00 88 ASN A O 1
ATOM 734 N N . ALA A 1 89 ? 2.225 5.694 -2.141 1.00 97.19 89 ALA A N 1
ATOM 735 C CA . ALA A 1 89 ? 2.858 4.572 -1.460 1.00 97.19 89 ALA A CA 1
ATOM 736 C C . ALA A 1 89 ? 4.084 5.028 -0.661 1.00 97.19 89 ALA A C 1
ATOM 738 O O . ALA A 1 89 ? 4.194 4.749 0.530 1.00 97.19 89 ALA A O 1
ATOM 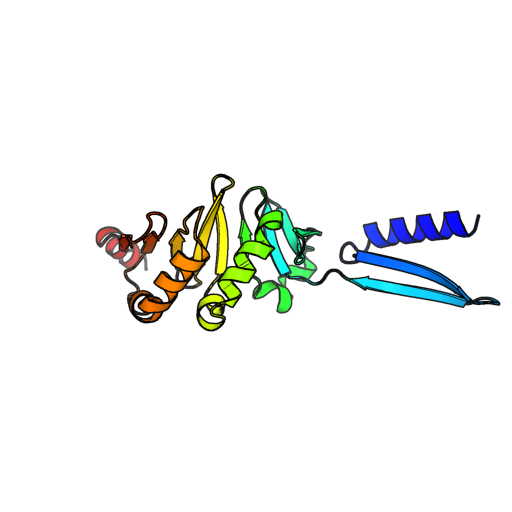739 N N . LYS A 1 90 ? 4.972 5.809 -1.284 1.00 96.81 90 LYS A N 1
ATOM 740 C CA . LYS A 1 90 ? 6.217 6.286 -0.667 1.00 96.81 90 LYS A CA 1
ATOM 741 C C . LYS A 1 90 ? 5.987 6.972 0.679 1.00 96.81 90 LYS A C 1
ATOM 743 O O . LYS A 1 90 ? 6.685 6.692 1.651 1.00 96.81 90 LYS A O 1
ATOM 748 N N . SER A 1 91 ? 4.987 7.852 0.753 1.00 95.06 91 SER A N 1
ATOM 749 C CA . SER A 1 91 ? 4.674 8.577 1.985 1.00 95.06 91 SER A CA 1
ATOM 750 C C . SER A 1 91 ? 4.147 7.645 3.077 1.00 95.06 91 SER A C 1
ATOM 752 O O . SER A 1 91 ? 4.553 7.793 4.228 1.00 95.06 91 SER A O 1
ATOM 754 N N . LEU A 1 92 ? 3.320 6.653 2.726 1.00 96.75 92 LEU A N 1
ATOM 755 C CA . LEU A 1 92 ? 2.879 5.618 3.660 1.00 96.75 92 LEU A CA 1
ATOM 756 C C . LEU A 1 92 ? 4.061 4.804 4.194 1.00 96.75 92 LEU A C 1
ATOM 758 O O . LEU A 1 92 ? 4.221 4.681 5.404 1.00 96.75 92 LEU A O 1
ATOM 762 N N . PHE A 1 93 ? 4.902 4.267 3.315 1.00 96.50 93 PHE A N 1
ATOM 763 C CA . PHE A 1 93 ? 6.024 3.414 3.711 1.00 96.50 93 PHE A CA 1
ATOM 764 C C . PHE A 1 93 ? 7.050 4.150 4.580 1.00 96.50 93 PHE A C 1
ATOM 766 O O . PHE A 1 93 ? 7.566 3.561 5.526 1.00 96.50 93 PHE A O 1
ATOM 773 N N . ASN A 1 94 ? 7.275 5.449 4.352 1.00 95.75 94 ASN A N 1
ATOM 774 C CA . ASN A 1 94 ? 8.087 6.278 5.250 1.00 95.75 94 ASN A CA 1
ATOM 775 C C . ASN A 1 94 ? 7.538 6.301 6.688 1.00 95.75 94 ASN A C 1
ATOM 777 O O . ASN A 1 94 ? 8.305 6.371 7.645 1.00 95.75 94 ASN A O 1
ATOM 781 N N . ILE A 1 95 ? 6.214 6.244 6.852 1.00 96.00 95 ILE A N 1
ATOM 782 C CA . ILE A 1 95 ? 5.563 6.198 8.167 1.00 96.00 95 ILE A CA 1
ATOM 783 C C . ILE A 1 95 ? 5.676 4.795 8.767 1.00 96.00 95 ILE A C 1
ATOM 785 O O . ILE A 1 95 ? 6.020 4.657 9.939 1.00 96.00 95 ILE A O 1
ATOM 789 N N . LEU A 1 96 ? 5.438 3.755 7.967 1.00 95.38 96 LEU A N 1
ATOM 790 C CA . LEU A 1 96 ? 5.570 2.361 8.401 1.00 95.38 96 LEU A CA 1
ATOM 791 C C . LEU A 1 96 ? 6.998 2.055 8.891 1.00 95.38 96 LEU A C 1
ATOM 793 O O . LEU A 1 96 ? 7.181 1.440 9.941 1.00 95.38 96 LEU A O 1
ATOM 797 N N . ALA A 1 97 ? 8.012 2.601 8.214 1.00 94.50 97 ALA A N 1
ATOM 798 C CA . ALA A 1 97 ? 9.422 2.450 8.572 1.00 94.50 97 ALA A CA 1
ATOM 799 C C . ALA A 1 97 ? 9.784 2.954 9.985 1.00 94.50 97 ALA A C 1
ATOM 801 O O . ALA A 1 97 ? 10.801 2.529 10.529 1.00 94.50 97 ALA A O 1
ATOM 802 N N . ILE A 1 98 ? 8.954 3.802 10.615 1.00 94.62 98 ILE A N 1
ATOM 803 C CA . ILE A 1 98 ? 9.143 4.247 12.011 1.00 94.62 98 ILE A CA 1
ATOM 804 C C . ILE A 1 98 ? 9.175 3.048 12.974 1.00 94.62 98 ILE A C 1
ATOM 806 O O . ILE A 1 98 ? 9.871 3.090 13.988 1.00 94.62 98 ILE A O 1
ATOM 810 N N . ASN A 1 99 ? 8.434 1.977 12.670 1.00 92.69 99 ASN A N 1
ATOM 811 C CA . ASN A 1 99 ? 8.485 0.728 13.420 1.00 92.69 99 ASN A CA 1
ATOM 812 C C . ASN A 1 99 ? 8.352 -0.469 12.466 1.00 92.69 99 ASN A C 1
ATOM 814 O O . ASN A 1 99 ? 7.257 -0.832 12.023 1.00 92.69 99 ASN A O 1
ATOM 818 N N . SER A 1 100 ? 9.489 -1.098 12.166 1.00 89.50 100 SER A N 1
ATOM 819 C CA . SER A 1 100 ? 9.559 -2.253 11.269 1.00 89.50 100 SER A CA 1
ATOM 820 C C . SER A 1 100 ? 8.863 -3.494 11.833 1.00 89.50 100 SER A C 1
ATOM 822 O O . SER A 1 100 ? 8.311 -4.266 11.057 1.00 89.50 100 SER A O 1
ATOM 824 N N . GLN A 1 101 ? 8.823 -3.667 13.158 1.00 90.25 101 GLN A N 1
ATOM 825 C CA . GLN A 1 101 ? 8.206 -4.830 13.800 1.00 90.25 101 GLN A CA 1
ATOM 826 C C . GLN A 1 101 ? 6.690 -4.871 13.576 1.00 90.25 101 GLN A C 1
ATOM 828 O O . GLN A 1 101 ? 6.160 -5.903 13.183 1.00 90.25 101 GLN A O 1
ATOM 833 N N . ILE A 1 102 ? 5.990 -3.747 13.760 1.00 92.94 102 ILE A N 1
ATOM 834 C CA . ILE A 1 102 ? 4.547 -3.661 13.467 1.00 92.94 102 ILE A CA 1
ATOM 835 C C . ILE A 1 102 ? 4.295 -3.829 11.969 1.00 92.94 102 ILE A C 1
ATOM 837 O O . ILE A 1 102 ? 3.332 -4.473 11.560 1.00 92.94 102 ILE A O 1
ATOM 841 N N . SER A 1 103 ? 5.171 -3.257 11.144 1.00 91.44 103 SER A N 1
ATOM 842 C CA . SER A 1 103 ? 5.013 -3.265 9.690 1.00 91.44 103 SER A CA 1
ATOM 843 C C . SER A 1 103 ? 5.093 -4.664 9.075 1.00 91.44 103 SER A C 1
ATOM 845 O O . SER A 1 103 ? 4.476 -4.896 8.041 1.00 91.44 103 SER A O 1
ATOM 847 N N . GLN A 1 104 ? 5.781 -5.609 9.726 1.00 92.25 104 GLN A N 1
ATOM 848 C CA . GLN A 1 104 ? 5.810 -7.021 9.318 1.00 92.25 104 GLN A CA 1
ATOM 849 C C . GLN A 1 104 ? 4.443 -7.710 9.428 1.00 92.25 104 GLN A C 1
ATOM 851 O O . GLN A 1 104 ? 4.182 -8.666 8.703 1.00 92.25 104 GLN A O 1
ATOM 856 N N . ASP A 1 105 ? 3.559 -7.221 10.300 1.00 93.75 105 ASP A N 1
ATOM 857 C CA . ASP A 1 105 ? 2.218 -7.779 10.472 1.00 93.75 105 ASP A CA 1
ATOM 858 C C . ASP A 1 105 ? 1.195 -7.182 9.477 1.00 93.75 105 ASP A C 1
ATOM 860 O O . ASP A 1 105 ? 0.020 -7.567 9.492 1.00 93.75 105 ASP A O 1
ATOM 864 N N . ILE A 1 106 ? 1.600 -6.237 8.619 1.00 96.38 106 ILE A N 1
ATOM 865 C CA . ILE A 1 106 ? 0.716 -5.584 7.646 1.00 96.38 106 ILE A CA 1
ATOM 866 C C . ILE A 1 106 ? 0.556 -6.462 6.407 1.00 96.38 106 ILE A C 1
ATOM 868 O O . ILE A 1 106 ? 1.525 -6.855 5.768 1.00 96.38 106 ILE A O 1
ATOM 872 N N . TYR A 1 107 ? -0.698 -6.690 6.024 1.00 96.50 107 TYR A N 1
ATOM 873 C CA . TYR A 1 107 ? -1.057 -7.408 4.806 1.00 96.50 107 TYR A CA 1
ATOM 874 C C . TYR A 1 107 ? -1.350 -6.458 3.639 1.00 96.50 107 TYR A C 1
ATOM 876 O O . TYR A 1 107 ? -0.887 -6.649 2.517 1.00 96.50 107 TYR A O 1
ATOM 884 N N . SER A 1 108 ? -2.145 -5.414 3.886 1.00 98.00 108 SER A N 1
ATOM 885 C CA . SER A 1 108 ? -2.584 -4.510 2.820 1.00 98.00 108 SER A CA 1
ATOM 886 C C . SER A 1 108 ? -2.880 -3.106 3.330 1.00 98.00 108 SER A C 1
ATOM 888 O O . SER A 1 108 ? -3.241 -2.936 4.494 1.00 98.00 108 SER A O 1
ATOM 890 N N . ALA A 1 109 ? -2.829 -2.115 2.447 1.00 98.38 109 ALA A N 1
ATOM 891 C CA . ALA A 1 109 ? -3.251 -0.749 2.717 1.00 98.38 109 ALA A CA 1
ATOM 892 C C . ALA A 1 109 ? -4.209 -0.256 1.625 1.00 98.38 109 ALA A C 1
ATOM 894 O O . ALA A 1 109 ? -3.964 -0.410 0.430 1.00 98.38 109 ALA A O 1
ATOM 895 N N . ASN A 1 110 ? -5.324 0.344 2.025 1.00 98.25 110 ASN A N 1
ATOM 896 C CA . ASN A 1 110 ? -6.330 0.870 1.111 1.00 98.25 110 ASN A CA 1
ATOM 897 C C . ASN A 1 110 ? -6.349 2.397 1.158 1.00 98.25 110 ASN A C 1
ATOM 899 O O . ASN A 1 110 ? -6.541 2.983 2.224 1.00 98.25 110 ASN A O 1
ATOM 903 N N . TRP A 1 111 ? -6.179 3.031 0.004 1.00 98.00 111 TRP A N 1
ATOM 904 C CA . TRP A 1 111 ? -6.276 4.470 -0.169 1.00 98.00 111 TRP A CA 1
ATOM 905 C C . TRP A 1 111 ? -7.734 4.870 -0.392 1.00 98.00 111 TRP A C 1
ATOM 907 O O . TRP A 1 111 ? -8.329 4.650 -1.449 1.00 98.00 111 TRP A O 1
ATOM 917 N N . VAL A 1 112 ? -8.336 5.460 0.635 1.00 97.25 112 VAL A N 1
ATOM 918 C CA . VAL A 1 112 ? -9.769 5.734 0.698 1.00 97.25 112 VAL A CA 1
ATOM 919 C C . VAL A 1 112 ? -10.048 7.207 0.430 1.00 97.25 112 VAL A C 1
ATOM 921 O O . VAL A 1 112 ? -9.495 8.096 1.080 1.00 97.25 112 VAL A O 1
ATOM 924 N N . GLY A 1 113 ? -10.978 7.473 -0.490 1.00 95.31 113 GLY A N 1
ATOM 925 C CA . GLY A 1 113 ? -11.476 8.826 -0.761 1.00 95.31 113 GLY A CA 1
ATOM 926 C C . GLY A 1 113 ? -10.388 9.810 -1.195 1.00 95.31 113 GLY A C 1
ATOM 927 O O . GLY A 1 113 ? -10.513 10.996 -0.909 1.00 95.31 113 GLY A O 1
ATOM 928 N N . ASN A 1 114 ? -9.324 9.303 -1.824 1.00 94.81 114 ASN A N 1
ATOM 929 C CA . ASN A 1 114 ? -8.162 10.052 -2.295 1.00 94.81 114 ASN A CA 1
ATOM 930 C C . ASN A 1 114 ? -7.400 10.852 -1.223 1.00 94.81 114 ASN A C 1
ATOM 932 O O . ASN A 1 114 ? -6.793 11.867 -1.554 1.00 94.81 114 ASN A O 1
ATOM 936 N N . ARG A 1 115 ? -7.445 10.438 0.052 1.00 96.56 115 ARG A N 1
ATOM 937 C CA . ARG A 1 115 ? -6.852 11.247 1.137 1.00 96.56 115 ARG A CA 1
ATOM 938 C C . ARG A 1 115 ? -6.372 10.508 2.383 1.00 96.56 115 ARG A C 1
ATOM 940 O O . ARG A 1 115 ? -5.695 11.104 3.211 1.00 96.56 115 ARG A O 1
ATOM 947 N N . ARG A 1 116 ? -6.761 9.250 2.591 1.00 97.06 116 ARG A N 1
ATOM 948 C CA . ARG A 1 116 ? -6.447 8.531 3.835 1.00 97.06 116 ARG A CA 1
ATOM 949 C C . ARG A 1 116 ? -6.188 7.058 3.596 1.00 97.06 116 ARG A C 1
ATOM 951 O O . ARG A 1 116 ? -6.713 6.484 2.646 1.00 97.06 116 ARG A O 1
ATOM 958 N N . TRP A 1 117 ? -5.446 6.456 4.512 1.00 98.50 117 TRP A N 1
ATOM 959 C CA . TRP A 1 117 ? -5.116 5.039 4.487 1.00 98.50 117 TRP A CA 1
ATOM 960 C C . TRP A 1 117 ? -5.921 4.258 5.525 1.00 98.50 117 TRP A C 1
ATOM 962 O O . TRP A 1 117 ? -5.956 4.619 6.700 1.00 98.50 117 TRP A O 1
ATOM 972 N N . ASP A 1 118 ? -6.518 3.153 5.099 1.00 98.56 118 ASP A N 1
ATOM 973 C CA . ASP A 1 118 ? -6.980 2.095 5.993 1.00 98.56 118 ASP A CA 1
ATOM 974 C C . ASP A 1 118 ? -5.981 0.925 5.871 1.00 98.56 118 ASP A C 1
ATOM 976 O O . ASP A 1 118 ? -5.836 0.336 4.800 1.00 98.56 118 ASP A O 1
ATOM 980 N N . ILE A 1 119 ? -5.267 0.604 6.949 1.00 98.38 119 ILE A N 1
ATOM 981 C CA . ILE A 1 119 ? -4.260 -0.464 7.020 1.00 98.38 119 ILE A CA 1
ATOM 982 C C . ILE A 1 119 ? -4.917 -1.739 7.533 1.00 98.38 119 ILE A C 1
ATOM 984 O O . ILE A 1 119 ? -5.659 -1.708 8.512 1.00 98.38 119 ILE A O 1
ATOM 988 N N . ARG A 1 120 ? -4.636 -2.870 6.896 1.00 97.94 120 ARG A N 1
ATOM 989 C CA . ARG A 1 120 ? -5.104 -4.192 7.305 1.00 97.94 120 ARG A CA 1
ATOM 990 C C . ARG A 1 120 ? -3.915 -5.073 7.648 1.00 97.94 120 ARG A C 1
ATOM 992 O O . ARG A 1 120 ? -2.998 -5.221 6.843 1.00 97.94 120 ARG A O 1
ATOM 999 N N . PHE A 1 121 ? -3.998 -5.698 8.810 1.00 96.69 121 PHE A N 1
ATOM 1000 C CA . PHE A 1 121 ? -3.026 -6.651 9.323 1.00 96.69 121 PHE A CA 1
ATOM 1001 C C . PHE A 1 121 ? -3.390 -8.084 8.917 1.00 96.69 121 PHE A C 1
ATOM 1003 O O . PHE A 1 121 ? -4.544 -8.360 8.570 1.00 96.69 121 PHE A O 1
ATOM 1010 N N . TYR A 1 122 ? -2.420 -9.001 8.969 1.00 94.50 122 TYR A N 1
ATOM 1011 C CA . TYR A 1 122 ? -2.616 -10.418 8.629 1.00 94.50 122 TYR A CA 1
ATOM 1012 C C . TYR A 1 122 ? -3.689 -11.109 9.479 1.00 94.50 122 TYR A C 1
ATOM 1014 O O . TYR A 1 122 ? -4.400 -11.979 8.983 1.00 94.50 122 TYR A O 1
ATOM 1022 N N . ASP A 1 123 ? -3.857 -10.704 10.739 1.00 92.62 123 ASP A N 1
ATOM 1023 C CA . ASP A 1 123 ? -4.884 -11.258 11.630 1.00 92.62 123 ASP A CA 1
ATOM 1024 C C . ASP A 1 123 ? -6.285 -10.655 11.417 1.00 92.62 123 ASP A C 1
ATOM 1026 O O . ASP A 1 123 ? -7.249 -11.034 12.084 1.00 92.62 123 ASP A O 1
ATOM 1030 N N . GLY A 1 124 ? -6.418 -9.743 10.451 1.00 93.75 124 GLY A N 1
ATOM 1031 C CA . GLY A 1 124 ? -7.677 -9.127 10.058 1.00 93.75 124 GLY A CA 1
ATOM 1032 C C . GLY A 1 124 ? -7.990 -7.802 10.752 1.00 93.75 124 GLY A C 1
ATOM 1033 O O . GLY A 1 124 ? -8.977 -7.169 10.355 1.00 93.75 124 GLY A O 1
ATOM 1034 N N . LEU A 1 125 ? -7.171 -7.349 11.713 1.00 96.19 125 LEU A N 1
ATOM 1035 C CA . LEU A 1 125 ? -7.299 -6.024 12.323 1.00 96.19 125 LEU A CA 1
ATOM 1036 C C . LEU A 1 125 ? -7.221 -4.926 11.252 1.00 96.19 125 LEU A C 1
ATOM 1038 O O . LEU A 1 125 ? -6.351 -4.944 10.378 1.00 96.19 125 LEU A O 1
ATOM 1042 N N . ILE A 1 126 ? -8.124 -3.945 11.333 1.00 98.00 126 ILE A N 1
ATOM 1043 C CA . ILE A 1 126 ? -8.117 -2.762 10.463 1.00 98.00 126 ILE A CA 1
ATOM 1044 C C . ILE A 1 126 ? -7.785 -1.516 11.284 1.00 98.00 126 ILE A C 1
ATOM 1046 O O . ILE A 1 126 ? -8.519 -1.175 12.210 1.00 98.00 126 ILE A O 1
ATOM 1050 N N . VAL A 1 127 ? -6.743 -0.786 10.902 1.00 98.06 127 VAL A N 1
ATOM 1051 C CA . VAL A 1 127 ? -6.393 0.523 11.464 1.00 98.06 127 VAL A CA 1
ATOM 1052 C C . VAL A 1 127 ? -6.738 1.616 10.459 1.00 98.06 127 VAL A C 1
ATOM 1054 O O . VAL A 1 127 ? -6.234 1.618 9.341 1.00 98.06 127 VAL A O 1
ATOM 1057 N N . LYS A 1 128 ? -7.586 2.569 10.846 1.00 98.50 128 LYS A N 1
ATOM 1058 C CA . LYS A 1 128 ? -7.963 3.711 9.999 1.00 98.50 128 LYS A CA 1
ATOM 1059 C C . LYS A 1 128 ? -7.126 4.919 10.374 1.00 98.50 128 LYS A C 1
ATOM 1061 O O . LYS A 1 128 ? -7.261 5.437 11.485 1.00 98.50 128 LYS A O 1
ATOM 1066 N N . LEU A 1 129 ? -6.286 5.369 9.451 1.00 98.25 129 LEU A N 1
ATOM 1067 C CA . LEU A 1 129 ? -5.406 6.509 9.657 1.00 98.25 129 LEU A CA 1
ATOM 1068 C C . LEU A 1 129 ? -6.122 7.828 9.327 1.00 98.25 129 LEU A C 1
ATOM 1070 O O . LEU A 1 129 ? -7.037 7.856 8.491 1.00 98.25 129 LEU A O 1
ATOM 1074 N N . PRO A 1 130 ? -5.740 8.932 9.994 1.00 97.69 130 PRO A N 1
ATOM 1075 C CA . PRO A 1 130 ? -6.201 10.260 9.619 1.00 97.69 130 PRO A CA 1
ATOM 1076 C C . PRO A 1 130 ? -5.647 10.667 8.246 1.00 97.69 130 PRO A C 1
ATOM 1078 O O . PRO A 1 130 ? -4.759 10.030 7.692 1.00 97.69 130 PRO A O 1
ATOM 1081 N N . GLU A 1 131 ? -6.191 11.745 7.691 1.00 96.00 131 GLU A N 1
ATOM 1082 C CA . GLU A 1 131 ? -5.655 12.386 6.480 1.00 96.00 131 GLU A CA 1
ATOM 1083 C C . GLU A 1 131 ? -4.402 13.218 6.787 1.00 96.00 131 GLU A C 1
ATOM 1085 O O . GLU A 1 131 ? -3.445 13.232 6.020 1.00 96.00 131 GLU A O 1
ATOM 1090 N N . ILE A 1 132 ? -4.393 13.874 7.949 1.00 94.88 132 ILE A N 1
ATOM 1091 C CA . ILE A 1 132 ? -3.298 14.714 8.438 1.00 94.88 132 ILE A CA 1
ATOM 1092 C C . ILE A 1 132 ? -2.666 14.095 9.685 1.00 94.88 132 ILE A C 1
ATOM 1094 O O . ILE A 1 132 ? -3.305 13.318 10.388 1.00 94.88 132 ILE A O 1
ATOM 1098 N N . GLU A 1 133 ? -1.416 14.453 9.980 1.00 94.38 133 GLU A N 1
ATOM 1099 C CA . GLU A 1 133 ? -0.680 13.958 11.157 1.00 94.38 133 GLU A CA 1
ATOM 1100 C C . GLU A 1 133 ? -0.565 12.423 11.245 1.00 94.38 133 GLU A C 1
ATOM 1102 O O . GLU A 1 133 ? -0.524 11.852 12.337 1.00 94.38 133 GLU A O 1
ATOM 1107 N N . ILE A 1 134 ? -0.485 11.736 10.101 1.00 95.81 134 ILE A N 1
ATOM 1108 C CA . ILE A 1 134 ? -0.440 10.265 10.051 1.00 95.81 134 ILE A CA 1
ATOM 1109 C C . ILE A 1 134 ? 0.700 9.703 10.913 1.00 95.81 134 ILE A C 1
ATOM 1111 O O . ILE A 1 134 ? 0.494 8.737 11.639 1.00 95.81 134 ILE A O 1
ATOM 1115 N N . SER A 1 135 ? 1.872 10.348 10.903 1.00 95.50 135 SER A N 1
ATOM 1116 C CA . SER A 1 135 ? 3.016 9.960 11.742 1.00 95.50 135 SER A CA 1
ATOM 1117 C C . SER A 1 135 ? 2.683 9.979 13.242 1.00 95.50 135 SER A C 1
ATOM 1119 O O . SER A 1 135 ? 2.993 9.025 13.953 1.00 95.50 135 SER A O 1
ATOM 1121 N N . ARG A 1 136 ? 1.964 11.005 13.725 1.00 95.00 136 ARG A N 1
ATOM 1122 C CA . ARG A 1 136 ? 1.531 11.092 15.129 1.00 95.00 136 ARG A CA 1
ATOM 1123 C C . ARG A 1 136 ? 0.552 9.967 15.471 1.00 95.00 136 ARG A C 1
ATOM 1125 O O . ARG A 1 136 ? 0.723 9.295 16.482 1.00 95.00 136 ARG A O 1
ATOM 1132 N N . ALA A 1 137 ? -0.439 9.728 14.612 1.00 95.94 137 ALA A N 1
ATOM 1133 C CA . ALA A 1 137 ? -1.391 8.633 14.795 1.00 95.94 137 ALA A CA 1
ATOM 1134 C C . ALA A 1 137 ? -0.704 7.257 14.789 1.00 95.94 137 ALA A C 1
ATOM 1136 O O . ALA A 1 137 ? -1.030 6.401 15.607 1.00 95.94 137 ALA A O 1
ATOM 1137 N N . TRP A 1 138 ? 0.280 7.055 13.911 1.00 96.25 138 TRP A N 1
ATOM 1138 C CA . TRP A 1 138 ? 1.072 5.828 13.860 1.00 96.25 138 TRP A CA 1
ATOM 1139 C C . TRP A 1 138 ? 1.895 5.620 15.136 1.00 96.25 138 TRP A C 1
ATOM 1141 O O . TRP A 1 138 ? 1.919 4.523 15.686 1.00 96.25 138 TRP A O 1
ATOM 1151 N N . GLN A 1 139 ? 2.502 6.680 15.674 1.00 94.75 139 GLN A N 1
ATOM 1152 C CA . GLN A 1 139 ? 3.180 6.629 16.973 1.00 94.75 139 GLN A CA 1
ATOM 1153 C C . GLN A 1 139 ? 2.224 6.304 18.124 1.00 94.75 139 GLN A C 1
ATOM 1155 O O . GLN A 1 139 ? 2.588 5.551 19.026 1.00 94.75 139 GLN A O 1
ATOM 1160 N N . ASP A 1 140 ? 1.003 6.839 18.103 1.00 93.56 140 ASP A N 1
ATOM 1161 C CA . ASP A 1 140 ? -0.011 6.493 19.100 1.00 93.56 140 ASP A CA 1
ATOM 1162 C C . ASP A 1 140 ? -0.428 5.020 18.991 1.00 93.56 140 ASP A C 1
ATOM 1164 O O . ASP A 1 140 ? -0.565 4.359 20.019 1.00 93.56 140 ASP A O 1
ATOM 1168 N N . LEU A 1 141 ? -0.540 4.469 17.775 1.00 94.94 141 LEU A N 1
ATOM 1169 C CA . LEU A 1 141 ? -0.743 3.032 17.580 1.00 94.94 141 LEU A CA 1
ATOM 1170 C C . LEU A 1 141 ? 0.411 2.224 18.184 1.00 94.94 141 LEU A C 1
ATOM 1172 O O . LEU A 1 141 ? 0.149 1.304 18.953 1.00 94.94 141 LEU A O 1
ATOM 1176 N N . ILE A 1 142 ? 1.666 2.583 17.881 1.00 95.12 142 ILE A N 1
ATOM 1177 C CA . ILE A 1 142 ? 2.865 1.877 18.364 1.00 95.12 142 ILE A CA 1
ATOM 1178 C C . ILE A 1 142 ? 2.851 1.725 19.891 1.00 95.12 142 ILE A C 1
ATOM 1180 O O . ILE A 1 142 ? 3.126 0.640 20.397 1.00 95.12 142 ILE A O 1
ATOM 1184 N N . LYS A 1 143 ? 2.478 2.780 20.629 1.00 93.25 143 LYS A N 1
ATOM 1185 C CA . LYS A 1 143 ? 2.445 2.770 22.106 1.00 93.25 143 LYS A CA 1
ATOM 1186 C C . LYS A 1 143 ? 1.521 1.699 22.689 1.00 93.25 143 LYS A C 1
ATOM 1188 O O . LYS A 1 143 ? 1.786 1.204 23.780 1.00 93.25 143 LYS A O 1
ATOM 1193 N N . PHE A 1 144 ? 0.436 1.372 21.991 1.00 90.75 144 PHE A N 1
ATOM 1194 C CA . PHE A 1 144 ? -0.611 0.473 22.485 1.00 90.75 144 PHE A CA 1
ATOM 1195 C C . PHE A 1 144 ? -0.740 -0.814 21.663 1.00 90.75 144 PHE A C 1
ATOM 1197 O O . PHE A 1 144 ? -1.601 -1.644 21.955 1.00 90.75 144 PHE A O 1
ATOM 1204 N N . TYR A 1 145 ? 0.110 -1.004 20.650 1.00 90.62 145 TYR A N 1
ATOM 1205 C CA . TYR A 1 145 ? -0.041 -2.088 19.687 1.00 90.62 145 TYR A CA 1
ATOM 1206 C C . TYR A 1 145 ? 0.028 -3.471 20.333 1.00 90.62 145 TYR A C 1
ATOM 1208 O O . TYR A 1 145 ? -0.806 -4.306 20.015 1.00 90.62 145 TYR A O 1
ATOM 1216 N N . GLU A 1 146 ? 0.923 -3.706 21.294 1.00 88.19 146 GLU A N 1
ATOM 1217 C CA . GLU A 1 146 ? 1.015 -5.005 21.985 1.00 88.19 146 GLU A CA 1
ATOM 1218 C C . GLU A 1 146 ? -0.275 -5.373 22.739 1.00 88.19 146 GLU A C 1
ATOM 1220 O O . GLU A 1 146 ? -0.705 -6.531 22.737 1.00 88.19 146 GLU A O 1
ATOM 1225 N N . VAL A 1 147 ? -0.949 -4.376 23.327 1.00 88.19 147 VAL A N 1
ATOM 1226 C CA . VAL A 1 147 ? -2.252 -4.567 23.981 1.00 88.19 147 VAL A CA 1
ATOM 1227 C C . VAL A 1 147 ? -3.309 -4.918 22.936 1.00 88.19 147 VAL A C 1
ATOM 1229 O O . VAL A 1 147 ? -4.053 -5.882 23.106 1.00 88.19 147 VAL A O 1
ATOM 1232 N N . PHE A 1 148 ? -3.350 -4.177 21.827 1.00 89.06 148 PHE A N 1
ATOM 1233 C CA . PHE A 1 148 ? -4.334 -4.400 20.769 1.00 89.06 148 PHE A CA 1
ATOM 1234 C C . PHE A 1 148 ? -4.130 -5.721 20.024 1.00 89.06 148 PHE A C 1
ATOM 1236 O O . PHE A 1 148 ? -5.096 -6.428 19.756 1.00 89.06 148 PHE A O 1
ATOM 1243 N N . LYS A 1 149 ? -2.880 -6.081 19.723 1.00 86.88 149 LYS A N 1
ATOM 1244 C CA . LYS A 1 149 ? -2.498 -7.316 19.028 1.00 86.88 149 LYS A CA 1
ATOM 1245 C C . LYS A 1 149 ? -2.885 -8.560 19.824 1.00 86.88 149 LYS A C 1
ATOM 1247 O O . LYS A 1 149 ? -3.223 -9.589 19.229 1.00 86.88 149 LYS A O 1
ATOM 1252 N N . SER A 1 150 ? -2.835 -8.471 21.152 1.00 89.62 150 SER A N 1
ATOM 1253 C CA . SER A 1 150 ? -3.199 -9.564 22.057 1.00 89.62 150 SER A CA 1
ATOM 1254 C C . SER A 1 150 ? -4.714 -9.788 22.132 1.00 89.62 150 SER A C 1
ATOM 1256 O O . SER A 1 150 ? -5.160 -10.921 22.313 1.00 89.62 150 SER A O 1
ATOM 1258 N N . ASP A 1 151 ? -5.519 -8.740 21.945 1.00 91.75 151 ASP A N 1
ATOM 1259 C CA . ASP A 1 151 ? -6.978 -8.831 21.979 1.00 91.75 151 ASP A CA 1
ATOM 1260 C C . ASP A 1 151 ? -7.568 -9.136 20.593 1.00 91.75 151 ASP A C 1
ATOM 1262 O O . ASP A 1 151 ? -7.933 -8.256 19.808 1.00 91.75 151 ASP A O 1
ATOM 1266 N N . LYS A 1 152 ? -7.733 -10.431 20.312 1.00 89.44 152 LYS A N 1
ATOM 1267 C CA . LYS A 1 152 ? -8.322 -10.923 19.056 1.00 89.44 152 LYS A CA 1
ATOM 1268 C C . LYS A 1 152 ? -9.806 -10.580 18.874 1.00 89.44 152 LYS A C 1
ATOM 1270 O O . LYS A 1 152 ? -10.354 -10.839 17.802 1.00 89.44 152 LYS A O 1
ATOM 1275 N N . ALA A 1 153 ? -10.480 -10.005 19.874 1.00 92.31 153 ALA A N 1
ATOM 1276 C CA . ALA A 1 153 ? -11.849 -9.522 19.718 1.00 92.31 153 ALA A CA 1
ATOM 1277 C C . ALA A 1 153 ? -11.914 -8.139 19.048 1.00 92.31 153 ALA A C 1
ATOM 1279 O O . ALA A 1 153 ? -12.996 -7.739 18.594 1.00 92.31 153 ALA A O 1
ATOM 1280 N N . ILE A 1 154 ? -10.793 -7.412 18.960 1.00 95.25 154 ILE A N 1
ATOM 1281 C CA . ILE A 1 154 ? -10.733 -6.117 18.283 1.00 95.25 154 ILE A CA 1
ATOM 1282 C C . ILE A 1 154 ? -10.841 -6.322 16.771 1.00 95.25 154 ILE A C 1
ATOM 1284 O O . ILE A 1 154 ? -10.033 -6.987 16.132 1.00 95.25 154 ILE A O 1
ATOM 1288 N N . LYS A 1 155 ? -11.854 -5.692 16.179 1.00 95.69 155 LYS A N 1
ATOM 1289 C CA . LYS A 1 155 ? -12.101 -5.683 14.736 1.00 95.69 155 LYS A CA 1
ATOM 1290 C C . LYS A 1 155 ? -11.392 -4.522 14.044 1.00 95.69 155 LYS A C 1
ATOM 1292 O O . LYS A 1 155 ? -10.864 -4.680 12.944 1.00 95.69 155 LYS A O 1
ATOM 1297 N N . SER A 1 156 ? -11.441 -3.329 14.634 1.00 97.56 156 SER A N 1
ATOM 1298 C CA . SER A 1 156 ? -10.787 -2.158 14.050 1.00 97.56 156 SER A CA 1
ATOM 1299 C C . SER A 1 156 ? -10.439 -1.091 15.071 1.00 97.56 156 SER A C 1
ATOM 1301 O O . SER A 1 156 ? -11.182 -0.894 16.033 1.00 97.56 156 SER A O 1
ATOM 1303 N N . ILE A 1 157 ? -9.389 -0.334 14.775 1.00 97.69 157 ILE A N 1
ATOM 1304 C CA . ILE A 1 157 ? -8.956 0.851 15.510 1.00 97.69 157 ILE A CA 1
ATOM 1305 C C . ILE A 1 157 ? -9.082 2.058 14.583 1.00 97.69 157 ILE A C 1
ATOM 1307 O O . ILE A 1 157 ? -8.599 2.044 13.452 1.00 97.69 157 ILE A O 1
ATOM 1311 N N . ASP A 1 158 ? -9.744 3.109 15.043 1.00 98.00 158 ASP A N 1
ATOM 1312 C CA . ASP A 1 158 ? -9.938 4.339 14.286 1.00 98.00 158 ASP A CA 1
ATOM 1313 C C . ASP A 1 158 ? -9.168 5.487 14.936 1.00 98.00 158 ASP A C 1
ATOM 1315 O O . ASP A 1 158 ? -9.462 5.883 16.067 1.00 98.00 158 ASP A O 1
ATOM 1319 N N . LEU A 1 159 ? -8.178 5.997 14.202 1.00 97.69 159 LEU A N 1
ATOM 1320 C CA . LEU A 1 159 ? -7.258 7.053 14.626 1.00 97.69 159 LEU A CA 1
ATOM 1321 C C . LEU A 1 159 ? -7.532 8.375 13.895 1.00 97.69 159 LEU A C 1
ATOM 1323 O O . LEU A 1 159 ? -6.720 9.298 13.937 1.00 97.69 159 LEU A O 1
ATOM 1327 N N . ARG A 1 160 ? -8.665 8.482 13.186 1.00 96.88 160 ARG A N 1
ATOM 1328 C CA . ARG A 1 160 ? -8.969 9.642 12.332 1.00 96.88 160 ARG A CA 1
ATOM 1329 C C . ARG A 1 160 ? -9.199 10.934 13.109 1.00 96.88 160 ARG A C 1
ATOM 1331 O O . ARG A 1 160 ? -9.092 12.010 12.528 1.00 96.88 160 ARG A O 1
ATOM 1338 N N . ILE A 1 161 ? -9.551 10.839 14.389 1.00 94.81 161 ILE A N 1
ATOM 1339 C CA . ILE A 1 161 ? -9.788 11.998 15.247 1.00 94.81 161 ILE A CA 1
ATOM 1340 C C . ILE A 1 161 ? -8.548 12.223 16.105 1.00 94.81 161 ILE A C 1
ATOM 1342 O O . ILE A 1 161 ? -8.168 11.361 16.893 1.00 94.81 161 ILE A O 1
ATOM 1346 N N . SER A 1 162 ? -7.930 13.396 15.962 1.00 90.19 162 SER A N 1
ATOM 1347 C CA . SER A 1 162 ? -6.720 13.744 16.708 1.00 90.19 162 SER A CA 1
ATOM 1348 C C . SER A 1 162 ? -6.924 13.586 18.222 1.00 90.19 162 SER A C 1
ATOM 1350 O O . SER A 1 162 ? -7.954 13.985 18.769 1.00 90.19 162 SER A O 1
ATOM 1352 N N . GLY A 1 163 ? -5.962 12.934 18.880 1.00 87.81 163 GLY A N 1
ATOM 1353 C CA . GLY A 1 163 ? -5.993 12.633 20.314 1.00 87.81 163 GLY A CA 1
ATOM 1354 C C . GLY A 1 163 ? -7.033 11.599 20.768 1.00 87.81 163 GLY A C 1
ATOM 1355 O O . GLY A 1 163 ? -7.175 11.399 21.972 1.00 87.81 163 GLY A O 1
ATOM 1356 N N . LYS A 1 164 ? -7.773 10.944 19.861 1.00 92.75 164 LYS A N 1
ATOM 1357 C CA . LYS A 1 164 ? -8.780 9.933 20.218 1.00 92.75 164 LYS A CA 1
ATOM 1358 C C . LYS A 1 164 ? -8.532 8.618 19.491 1.00 92.75 164 LYS A C 1
ATOM 1360 O O . LYS A 1 164 ? -8.245 8.598 18.299 1.00 92.75 164 LYS A O 1
ATOM 1365 N N . ILE A 1 165 ? -8.723 7.521 20.216 1.00 94.81 165 ILE A N 1
ATOM 1366 C CA . ILE A 1 165 ? -8.672 6.161 19.682 1.00 94.81 165 ILE A CA 1
ATOM 1367 C C . ILE A 1 165 ? -10.053 5.546 19.879 1.00 94.81 165 ILE A C 1
ATOM 1369 O O . ILE A 1 165 ? -10.518 5.418 21.011 1.00 94.81 165 ILE A O 1
ATOM 1373 N N . TYR A 1 166 ? -10.714 5.170 18.785 1.00 96.56 166 TYR A N 1
ATOM 1374 C CA . TYR A 1 166 ? -11.965 4.415 18.854 1.00 96.56 166 TYR A CA 1
ATOM 1375 C C . TYR A 1 166 ? -11.705 2.961 18.495 1.00 96.56 166 TYR A C 1
ATOM 1377 O O . TYR A 1 166 ? -11.108 2.667 17.463 1.00 96.56 166 TYR A O 1
ATOM 1385 N N . ILE A 1 167 ? -12.190 2.051 19.333 1.00 96.12 167 ILE A N 1
ATOM 1386 C CA . ILE A 1 167 ? -12.017 0.611 19.154 1.00 96.12 167 ILE A CA 1
ATOM 1387 C C . ILE A 1 167 ? -13.380 0.001 18.847 1.00 96.12 167 ILE A C 1
ATOM 1389 O O . ILE A 1 167 ? -14.354 0.221 19.568 1.00 96.12 167 ILE A O 1
ATOM 1393 N N . GLN A 1 168 ? -13.452 -0.767 17.764 1.00 95.75 168 GLN A N 1
ATOM 1394 C CA . GLN A 1 168 ? -14.610 -1.585 17.431 1.00 95.75 168 GLN A CA 1
ATOM 1395 C C . GLN A 1 168 ? -14.276 -3.050 17.689 1.00 95.75 168 GLN A C 1
ATOM 1397 O O . GLN A 1 168 ? -13.278 -3.547 17.175 1.00 95.75 168 GLN A O 1
ATOM 1402 N N . TYR A 1 169 ? -15.156 -3.750 18.399 1.00 94.56 169 TYR A N 1
ATOM 1403 C CA . TYR A 1 169 ? -15.061 -5.191 18.631 1.00 94.56 169 TYR A CA 1
ATOM 1404 C C . TYR A 1 169 ? -15.942 -5.974 17.652 1.00 94.56 169 TYR A C 1
ATOM 1406 O O . TYR A 1 169 ? -16.920 -5.445 17.106 1.00 94.56 169 TYR A O 1
ATOM 1414 N N . PHE A 1 170 ? -15.622 -7.249 17.429 1.00 90.12 170 PHE A N 1
ATOM 1415 C CA . PHE A 1 170 ? -16.544 -8.166 16.760 1.00 90.12 170 PHE A CA 1
ATOM 1416 C C . PHE A 1 170 ? -17.840 -8.295 17.571 1.00 90.12 170 PHE A C 1
ATOM 1418 O O . PHE A 1 170 ? -17.829 -8.390 18.797 1.00 90.12 170 PHE A O 1
ATOM 1425 N N . ASN A 1 171 ? -18.987 -8.296 16.888 1.00 79.12 171 ASN A N 1
ATOM 1426 C CA . ASN A 1 171 ? -20.267 -8.502 17.557 1.00 79.12 171 ASN A CA 1
ATOM 1427 C C . ASN A 1 171 ? -20.340 -9.953 18.057 1.00 79.12 171 ASN A C 1
ATOM 1429 O O . ASN A 1 171 ? -20.127 -10.888 17.281 1.00 79.12 171 ASN A O 1
ATOM 1433 N N . LYS A 1 172 ? -20.705 -10.152 19.326 1.00 60.41 172 LYS A N 1
ATOM 1434 C CA . LYS A 1 172 ? -20.862 -11.479 19.937 1.00 60.41 172 LYS A CA 1
ATOM 1435 C C . LYS A 1 172 ? -21.779 -12.402 19.110 1.00 60.41 172 LYS A C 1
ATOM 1437 O O . LYS A 1 172 ? -21.434 -13.560 18.899 1.00 60.41 172 LYS A O 1
ATOM 1442 N N . LYS A 1 173 ? -22.850 -11.861 18.505 1.00 60.03 173 LYS A N 1
ATOM 1443 C CA . LYS A 1 173 ? -23.769 -12.619 17.625 1.00 60.03 173 LYS A CA 1
ATOM 1444 C C . LYS A 1 173 ? -23.115 -13.167 16.348 1.00 60.03 173 LYS A C 1
ATOM 1446 O O . LYS A 1 173 ? -23.532 -14.206 15.852 1.00 60.03 173 LYS A O 1
ATOM 1451 N N . SER A 1 174 ? -22.100 -12.497 15.788 1.00 55.56 174 SER A N 1
ATOM 1452 C CA . SER A 1 174 ? -21.426 -12.996 14.574 1.00 55.56 174 SER A CA 1
ATOM 1453 C C . SER A 1 174 ? -20.492 -14.179 14.839 1.00 55.56 174 SER A C 1
ATOM 1455 O O . SER A 1 174 ? -20.263 -14.975 13.930 1.00 55.56 174 SER A O 1
ATOM 1457 N N . ASN A 1 175 ? -19.990 -14.317 16.070 1.00 55.31 175 ASN A N 1
ATOM 1458 C CA . ASN A 1 175 ? -19.137 -15.440 16.458 1.00 55.31 175 ASN A CA 1
ATOM 1459 C C . ASN A 1 175 ? -19.965 -16.720 16.654 1.00 55.31 175 ASN A C 1
ATOM 1461 O O . ASN A 1 175 ? -19.563 -17.768 16.159 1.00 55.31 175 ASN A O 1
ATOM 1465 N N . GLU A 1 176 ? -21.159 -16.614 17.252 1.00 51.88 176 GLU A N 1
ATOM 1466 C CA . GLU A 1 176 ? -22.093 -17.743 17.427 1.00 51.88 176 GLU A CA 1
ATOM 1467 C C . GLU A 1 176 ? -22.551 -18.346 16.086 1.00 51.88 176 GLU A C 1
ATOM 1469 O O . GLU A 1 176 ? -22.638 -19.563 15.946 1.00 51.88 176 GLU A O 1
ATOM 1474 N N . ILE A 1 177 ? -22.781 -17.519 15.057 1.00 52.62 177 ILE A N 1
ATOM 1475 C CA . ILE A 1 177 ? -23.184 -18.008 13.724 1.00 52.62 177 ILE A CA 1
ATOM 1476 C C . ILE A 1 177 ? -22.032 -18.740 13.014 1.00 52.62 177 ILE A C 1
ATOM 1478 O O . ILE A 1 177 ? -22.281 -19.693 12.276 1.00 52.62 177 ILE A O 1
ATOM 1482 N N . LYS A 1 178 ? -20.774 -18.324 13.224 1.00 52.59 178 LYS A N 1
ATOM 1483 C CA . LYS A 1 178 ? -19.609 -19.004 12.633 1.00 52.59 178 LYS A CA 1
ATOM 1484 C C . LYS A 1 178 ? -19.345 -20.365 13.283 1.00 52.59 178 LYS A C 1
ATOM 1486 O O . LYS A 1 178 ? -19.050 -21.303 12.553 1.00 52.59 178 LYS A O 1
ATOM 1491 N N . SER A 1 179 ? -19.518 -20.496 14.601 1.00 53.56 179 SER A N 1
ATOM 1492 C CA . SER A 1 179 ? -19.372 -21.779 15.313 1.00 53.56 179 SER A CA 1
ATOM 1493 C C . SER A 1 179 ? -20.484 -22.793 15.022 1.00 53.56 179 SER A C 1
ATOM 1495 O O . SER A 1 179 ? -20.344 -23.958 15.360 1.00 53.56 179 SER A O 1
ATOM 1497 N N . LEU A 1 180 ? -21.593 -22.364 14.413 1.00 50.75 180 LEU A N 1
ATOM 1498 C CA . LEU A 1 180 ? -22.690 -23.246 13.993 1.00 50.75 180 LEU A CA 1
ATOM 1499 C C . LEU A 1 180 ? -22.505 -23.809 12.571 1.00 50.75 180 LEU A C 1
ATOM 1501 O O . LEU A 1 180 ? -23.324 -24.608 12.127 1.00 50.75 180 LEU A O 1
ATOM 1505 N N . LYS A 1 181 ? -21.478 -23.362 11.833 1.00 47.72 181 LYS A N 1
ATOM 1506 C CA . LYS A 1 181 ? -21.202 -23.776 10.444 1.00 47.72 181 LYS A CA 1
ATOM 1507 C C . LYS A 1 181 ? -19.899 -24.571 10.268 1.00 47.72 181 LYS A C 1
ATOM 1509 O O . LYS A 1 181 ? -19.531 -24.845 9.127 1.00 47.72 181 LYS A O 1
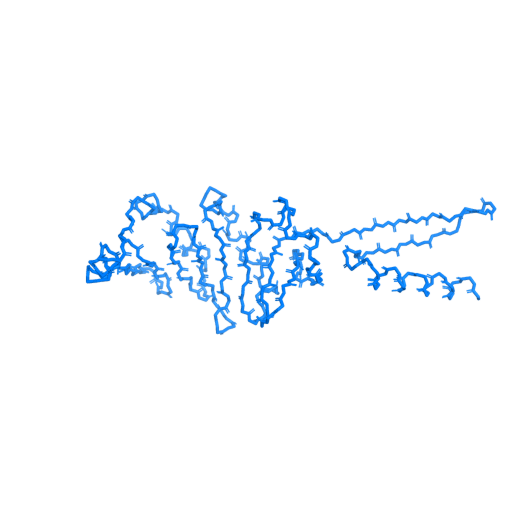ATOM 1514 N N . SER A 1 182 ? -19.216 -24.911 11.358 1.00 40.22 182 SER A N 1
ATOM 1515 C CA . SER A 1 182 ? -18.085 -25.852 11.402 1.00 40.22 182 SER A CA 1
ATOM 1516 C C . SER A 1 182 ? -18.543 -27.188 11.958 1.00 40.22 182 SER A C 1
ATOM 1518 O O . SER A 1 182 ? -18.144 -28.222 11.393 1.00 40.22 182 SER A O 1
#

Secondary structure (DSSP, 8-state):
-HHHHHHHHHHHHHHH-TTEEEEEEEEETTTEEEEEEEE----EEEEETTEEEEE-TT--EEEPPGGGGG-HHHHTSPEEESTTTGGGHHHHHHHHTT-HHHHTTEEEEEEETTTEEEEEETTS-EEE--SS-HHHHHHHHHHHHHHHHH-TTEEEEE--STT--EEEEPPHHHHHHHHT--

Sequence (182 aa):
EFISNIKNLIDEMKIKLPWLDKITIKRTMPDILDVEIEEYEPFAIWLSEDKKFIIDKDGNQIPFLDEYEQSQEFKNMIILSGKGANQNAKSLFNILAINSQISQDIYSANWVGNRRWDIRFYDGLIVKLPEIEISRAWQDLIKFYEVFKSDKAIKSIDLRISGKIYIQYFNKKSNEIKSLKS

Radius of gyration: 21.97 Å; chains: 1; bounding box: 59×41×64 Å